Protein AF-A0A965UP75-F1 (afdb_monomer_lite)

Foldseek 3Di:
DAPQVVLCVVVVFDDWDAQDDPDDPDSHGFRTDDPLQEGEHADEQPVHCDLCVDPVSVVVVVVVVVVSVVLQHHYDYHHSVHDDNVSCVVSRVCVVVRHGPSNVVSVVVDDD

Secondary structure (DSSP, 8-state):
--HHHHHHHHTTPPP-EEEE---SSS---EEEEETTTEEEEEE--TTSSSTTTSHHHHHHHHHHHHHHHHTT-EEEEEEGGG--HHHHHHHHHHHHTTS-HHHHHHHHHS--

Structure (mmCIF, N/CA/C/O backbone):
data_AF-A0A965UP75-F1
#
_entry.id   AF-A0A965UP75-F1
#
loop_
_atom_site.group_PDB
_atom_site.id
_atom_site.type_symbol
_atom_site.label_atom_id
_atom_site.label_alt_id
_atom_site.label_comp_id
_atom_site.label_asym_id
_atom_site.label_entity_id
_atom_site.label_seq_id
_atom_site.pdbx_PDB_ins_code
_atom_site.Cartn_x
_atom_site.Cartn_y
_atom_site.Cartn_z
_atom_site.occupancy
_atom_site.B_iso_or_equiv
_atom_site.auth_seq_id
_atom_site.auth_comp_id
_atom_site.auth_asym_id
_atom_site.auth_atom_id
_atom_site.pdbx_PDB_model_num
ATOM 1 N N . MET A 1 1 ? -5.166 3.356 -19.219 1.00 74.44 1 MET A N 1
ATOM 2 C CA . MET A 1 1 ? -5.062 2.348 -18.145 1.00 74.44 1 MET A CA 1
ATOM 3 C C . MET A 1 1 ? -3.605 1.964 -17.971 1.00 74.44 1 MET A C 1
ATOM 5 O O . MET A 1 1 ? -2.952 1.618 -18.948 1.00 74.44 1 MET A O 1
ATOM 9 N N . SER A 1 2 ? -3.098 2.089 -16.752 1.00 92.75 2 SER A N 1
ATOM 10 C CA . SER A 1 2 ? -1.756 1.694 -16.323 1.00 92.75 2 SER A CA 1
ATOM 11 C C . SER A 1 2 ? -1.565 0.170 -16.357 1.00 92.75 2 SER A C 1
ATOM 13 O O . SER A 1 2 ? -2.532 -0.596 -16.350 1.00 92.75 2 SER A O 1
ATOM 15 N N . LYS A 1 3 ? -0.305 -0.291 -16.345 1.00 95.75 3 LYS A N 1
ATOM 16 C CA . LYS A 1 3 ? 0.028 -1.728 -16.265 1.00 95.75 3 LYS A CA 1
ATOM 17 C C . LYS A 1 3 ? -0.584 -2.394 -15.026 1.00 95.75 3 LYS A C 1
ATOM 19 O O . LYS A 1 3 ? -1.040 -3.531 -15.117 1.00 95.75 3 LYS A O 1
ATOM 24 N N . PHE A 1 4 ? -0.618 -1.678 -13.899 1.00 97.38 4 PHE A N 1
ATOM 25 C CA . PHE A 1 4 ? -1.269 -2.134 -12.671 1.00 97.38 4 PHE A CA 1
ATOM 26 C C . PHE A 1 4 ? -2.751 -2.420 -12.905 1.00 97.38 4 PHE A C 1
ATOM 28 O O . PHE A 1 4 ? -3.187 -3.545 -12.690 1.00 97.38 4 PHE A O 1
ATOM 35 N N . GLU A 1 5 ? -3.504 -1.447 -13.425 1.00 96.88 5 GLU A N 1
ATOM 36 C CA . GLU A 1 5 ? -4.945 -1.604 -13.650 1.00 96.88 5 GLU A CA 1
ATOM 37 C C . GLU A 1 5 ? -5.257 -2.754 -14.617 1.00 96.88 5 GLU A C 1
ATOM 39 O O . GLU A 1 5 ? -6.230 -3.481 -14.418 1.00 96.88 5 GLU A O 1
ATOM 44 N N . ILE A 1 6 ? -4.438 -2.937 -15.663 1.00 97.69 6 ILE A N 1
ATOM 45 C CA . ILE A 1 6 ? -4.610 -4.031 -16.633 1.00 97.69 6 ILE A CA 1
ATOM 46 C C . ILE A 1 6 ? -4.486 -5.384 -15.933 1.00 97.69 6 ILE A C 1
ATOM 48 O O . ILE A 1 6 ? -5.378 -6.223 -16.057 1.00 97.69 6 ILE A O 1
ATOM 52 N N . LEU A 1 7 ? -3.397 -5.595 -15.189 1.00 98.06 7 LEU A N 1
ATOM 53 C CA . LEU A 1 7 ? -3.150 -6.869 -14.515 1.00 98.06 7 LEU A CA 1
ATOM 54 C C . LEU A 1 7 ? -4.133 -7.106 -13.367 1.00 98.06 7 LEU A C 1
ATOM 56 O O . LEU A 1 7 ? -4.640 -8.216 -13.229 1.00 98.06 7 LEU A O 1
ATOM 60 N N . TRP A 1 8 ? -4.471 -6.066 -12.604 1.00 98.12 8 TRP A N 1
ATOM 61 C CA . TRP A 1 8 ? -5.462 -6.154 -11.535 1.00 98.12 8 TRP A CA 1
ATOM 62 C C . TRP A 1 8 ? -6.834 -6.573 -12.075 1.00 98.12 8 TRP A C 1
ATOM 64 O O . TRP A 1 8 ? -7.456 -7.494 -11.548 1.00 98.12 8 TRP A O 1
ATOM 74 N N . ARG A 1 9 ? -7.278 -5.983 -13.195 1.00 97.25 9 ARG A N 1
ATOM 75 C CA . ARG A 1 9 ? -8.518 -6.398 -13.872 1.00 97.25 9 ARG A CA 1
ATOM 76 C C . ARG A 1 9 ? -8.436 -7.811 -14.441 1.00 97.25 9 ARG A C 1
ATOM 78 O O . ARG A 1 9 ? -9.413 -8.546 -14.334 1.00 97.25 9 ARG A O 1
ATOM 85 N N . ALA A 1 10 ? -7.303 -8.206 -15.023 1.00 97.44 10 ALA A N 1
ATOM 86 C CA . ALA A 1 10 ? -7.112 -9.562 -15.544 1.00 97.44 10 ALA A CA 1
ATOM 87 C C . ALA A 1 10 ? -7.231 -10.625 -14.437 1.00 97.44 10 ALA A C 1
ATOM 89 O O . ALA A 1 10 ? -7.806 -11.687 -14.659 1.00 97.44 10 ALA A O 1
ATOM 90 N N . MET A 1 11 ? -6.766 -10.301 -13.228 1.00 97.25 11 MET A N 1
ATOM 91 C CA . MET A 1 11 ? -6.924 -11.131 -12.030 1.00 97.25 11 MET A CA 1
ATOM 92 C C . MET A 1 11 ? -8.335 -11.078 -11.423 1.00 97.25 11 MET A C 1
ATOM 94 O O . MET A 1 11 ? -8.583 -11.749 -10.427 1.00 97.25 11 MET A O 1
ATOM 98 N N . ARG A 1 12 ? -9.256 -10.280 -11.988 1.00 97.81 12 ARG A N 1
ATOM 99 C CA . ARG A 1 12 ? -10.561 -9.950 -11.386 1.00 97.81 12 ARG A CA 1
ATOM 100 C C . ARG A 1 12 ? -10.411 -9.429 -9.953 1.00 97.81 12 ARG A C 1
ATOM 102 O O . ARG A 1 12 ? -11.160 -9.809 -9.057 1.00 97.81 12 ARG A O 1
ATOM 109 N N . GLY A 1 13 ? -9.406 -8.579 -9.745 1.00 97.50 13 GLY A N 1
ATOM 110 C CA . GLY A 1 13 ? -9.114 -7.993 -8.448 1.00 97.50 13 GLY A CA 1
ATOM 111 C C . GLY A 1 13 ? -10.302 -7.197 -7.886 1.00 97.50 13 GLY A C 1
ATOM 112 O O . GLY A 1 13 ? -11.042 -6.588 -8.667 1.00 97.50 13 GLY A O 1
ATOM 113 N N . PRO A 1 14 ? -10.487 -7.176 -6.551 1.00 97.75 14 PRO A N 1
ATOM 114 C CA . PRO A 1 14 ? -11.509 -6.365 -5.888 1.00 97.75 14 PRO A CA 1
ATOM 115 C C . PRO A 1 14 ? -11.416 -4.877 -6.241 1.00 97.75 14 PRO A C 1
ATOM 117 O O . PRO A 1 14 ? -10.365 -4.391 -6.669 1.00 97.75 14 PRO A O 1
ATOM 120 N N . ALA A 1 15 ? -12.513 -4.145 -6.045 1.00 97.81 15 ALA A N 1
ATOM 121 C CA . ALA A 1 15 ? -12.567 -2.716 -6.331 1.00 97.81 15 ALA A CA 1
ATOM 122 C C . ALA A 1 15 ? -11.574 -1.939 -5.453 1.00 97.81 15 ALA A C 1
ATOM 124 O O . ALA A 1 15 ? -11.547 -2.102 -4.237 1.00 97.81 15 ALA A O 1
ATOM 125 N N . LEU A 1 16 ? -10.773 -1.076 -6.075 1.00 98.31 16 LEU A N 1
ATOM 126 C CA . LEU A 1 16 ? -9.833 -0.200 -5.382 1.00 98.31 16 LEU A CA 1
ATOM 127 C C . LEU A 1 16 ? -10.223 1.259 -5.617 1.00 98.31 16 LEU A C 1
ATOM 129 O O . LEU A 1 16 ? -10.553 1.646 -6.738 1.00 98.31 16 LEU A O 1
ATOM 133 N N . LEU A 1 17 ? -10.149 2.064 -4.563 1.00 98.12 17 LEU A N 1
ATOM 134 C CA . LEU A 1 17 ? -10.301 3.512 -4.596 1.00 98.12 17 LEU A CA 1
ATOM 135 C C . LEU A 1 17 ? -8.960 4.149 -5.000 1.00 98.12 17 LEU A C 1
ATOM 137 O O . LEU A 1 17 ? -7.986 3.992 -4.256 1.00 98.12 17 LEU A O 1
ATOM 141 N N . PRO A 1 18 ? -8.880 4.850 -6.145 1.00 97.56 18 PRO A N 1
ATOM 142 C CA . PRO A 1 18 ? -7.677 5.576 -6.532 1.00 97.56 18 PRO A CA 1
ATOM 143 C C . PRO A 1 18 ? -7.502 6.860 -5.714 1.00 97.56 18 PRO A C 1
ATOM 145 O O . PRO A 1 18 ? -8.485 7.457 -5.272 1.00 97.56 18 PRO A O 1
ATOM 148 N N . GLU A 1 19 ? -6.259 7.327 -5.573 1.00 96.69 19 GLU A N 1
ATOM 149 C CA . GLU A 1 19 ? -5.916 8.638 -4.985 1.00 96.69 19 GLU A CA 1
ATOM 150 C C . GLU A 1 19 ? -6.529 8.875 -3.584 1.00 96.69 19 GLU A C 1
ATOM 152 O O . GLU A 1 19 ? -6.893 9.999 -3.210 1.00 96.69 19 GLU A O 1
ATOM 157 N N . TYR A 1 20 ? -6.657 7.808 -2.791 1.00 97.19 20 TYR A N 1
ATOM 158 C CA . TYR A 1 20 ? -7.407 7.818 -1.537 1.00 97.19 20 TYR A CA 1
ATOM 159 C C . TYR A 1 20 ? -6.700 8.627 -0.444 1.00 97.19 20 TYR A C 1
ATOM 161 O O . TYR A 1 20 ? -5.534 8.394 -0.112 1.00 97.19 20 TYR A O 1
ATOM 169 N N . ARG A 1 21 ? -7.425 9.573 0.162 1.00 96.81 21 ARG A N 1
ATOM 170 C CA . ARG A 1 21 ? -6.932 10.398 1.269 1.00 96.81 21 ARG A CA 1
ATOM 171 C C . ARG A 1 21 ? -7.286 9.757 2.608 1.00 96.81 21 ARG A C 1
ATOM 173 O O . ARG A 1 21 ? -8.393 9.923 3.099 1.00 96.81 21 ARG A O 1
ATOM 180 N N . PHE A 1 22 ? -6.314 9.081 3.213 1.00 94.50 22 PHE A N 1
ATOM 181 C CA . PHE A 1 22 ? -6.517 8.323 4.455 1.00 94.50 22 PHE A CA 1
ATOM 182 C C . PHE A 1 22 ? -6.356 9.145 5.746 1.00 94.50 22 PHE A C 1
ATOM 184 O O . PHE A 1 22 ? -6.699 8.680 6.830 1.00 94.50 22 PHE A O 1
ATOM 191 N N . HIS A 1 23 ? -5.769 10.341 5.658 1.00 94.06 23 HIS A N 1
ATOM 192 C CA . HIS A 1 23 ? -5.428 11.146 6.828 1.00 94.06 23 HIS A CA 1
ATOM 193 C C . HIS A 1 23 ? -6.331 12.390 6.915 1.00 94.06 23 HIS A C 1
ATOM 195 O O . HIS A 1 23 ? -6.441 13.111 5.919 1.00 94.06 23 HIS A O 1
ATOM 201 N N . PRO A 1 24 ? -6.910 12.715 8.092 1.00 89.06 24 PRO A N 1
ATOM 202 C CA . PRO A 1 24 ? -7.878 13.810 8.232 1.00 89.06 24 PRO A CA 1
ATOM 203 C C . PRO A 1 24 ? -7.281 15.184 7.898 1.00 89.06 24 PRO A C 1
ATOM 205 O O . PRO A 1 24 ? -7.836 15.955 7.118 1.00 89.06 24 PRO A O 1
ATOM 208 N N . THR A 1 25 ? -6.100 15.490 8.442 1.00 92.25 25 THR A N 1
ATOM 209 C CA . THR A 1 25 ? -5.460 16.806 8.272 1.00 92.25 25 THR A CA 1
ATOM 210 C C . THR A 1 25 ? -4.434 16.838 7.136 1.00 92.25 25 THR A C 1
ATOM 212 O O . THR A 1 25 ? -4.438 17.751 6.307 1.00 92.25 25 THR A O 1
ATOM 215 N N . ARG A 1 26 ? -3.565 15.825 7.034 1.00 95.44 26 ARG A N 1
ATOM 216 C CA . ARG A 1 26 ? -2.554 15.723 5.971 1.00 95.44 26 ARG A CA 1
ATOM 217 C C . ARG A 1 26 ? -3.207 15.489 4.605 1.00 95.44 26 ARG A C 1
ATOM 219 O O . ARG A 1 26 ? -4.288 14.920 4.492 1.00 95.44 26 ARG A O 1
ATOM 226 N N . LYS A 1 27 ? -2.561 15.964 3.538 1.00 94.81 27 LYS A N 1
ATOM 227 C CA . LYS A 1 27 ? -3.040 15.850 2.143 1.00 94.81 27 LYS A CA 1
ATOM 228 C C . LYS A 1 27 ? -2.433 14.651 1.402 1.00 94.81 27 LYS A C 1
ATOM 230 O O . LYS A 1 27 ? -2.318 14.685 0.180 1.00 94.81 27 LYS A O 1
ATOM 235 N N . TRP A 1 28 ? -1.985 13.629 2.130 1.00 97.19 28 TRP A N 1
ATOM 236 C CA . TRP A 1 28 ? -1.434 12.430 1.508 1.00 97.19 28 TRP A CA 1
ATOM 237 C C . TRP A 1 28 ? -2.523 11.667 0.767 1.00 97.19 28 TRP A C 1
ATOM 239 O O . TRP A 1 28 ? -3.637 11.528 1.270 1.00 97.19 28 TRP A O 1
ATOM 249 N N . ARG A 1 29 ? -2.166 11.179 -0.415 1.00 96.75 29 ARG A N 1
ATOM 250 C CA . ARG A 1 29 ? -2.989 10.294 -1.227 1.00 96.75 29 ARG A CA 1
ATOM 251 C C . ARG A 1 29 ? -2.260 8.977 -1.391 1.00 96.75 29 ARG A C 1
ATOM 253 O O . ARG A 1 29 ? -1.024 8.975 -1.435 1.00 96.75 29 ARG A O 1
ATOM 260 N N . LEU A 1 30 ? -3.039 7.910 -1.407 1.00 97.81 30 LEU A N 1
ATOM 261 C CA . LEU A 1 30 ? -2.593 6.579 -1.761 1.00 97.81 30 LEU A CA 1
ATOM 262 C C . LEU A 1 30 ? -2.928 6.312 -3.214 1.00 97.81 30 LEU A C 1
ATOM 264 O O . LEU A 1 30 ? -4.036 6.655 -3.619 1.00 97.81 30 LEU A O 1
ATOM 268 N N . ASP A 1 31 ? -2.025 5.683 -3.964 1.00 97.81 31 ASP A N 1
ATOM 269 C CA . ASP A 1 31 ? -2.317 5.367 -5.368 1.00 97.81 31 ASP A CA 1
ATOM 270 C C . ASP A 1 31 ? -3.577 4.500 -5.460 1.00 97.81 31 ASP A C 1
ATOM 272 O O . ASP A 1 31 ? -4.469 4.797 -6.253 1.00 97.81 31 ASP A O 1
ATOM 276 N N . TRP A 1 32 ? -3.686 3.486 -4.588 1.00 98.50 32 TRP A N 1
ATOM 277 C CA . TRP A 1 32 ? -4.861 2.623 -4.481 1.00 98.50 32 TRP A CA 1
ATOM 278 C C . TRP A 1 32 ? -5.161 2.201 -3.042 1.00 98.50 32 TRP A C 1
ATOM 280 O O . TRP A 1 32 ? -4.256 1.898 -2.260 1.00 98.50 32 TRP A O 1
ATOM 290 N N . PHE A 1 33 ? -6.447 2.103 -2.709 1.00 98.62 33 PHE A N 1
ATOM 291 C CA . PHE A 1 33 ? -6.926 1.668 -1.398 1.00 98.62 33 PHE A CA 1
ATOM 292 C C . PHE A 1 33 ? -8.141 0.740 -1.508 1.00 98.62 33 PHE A C 1
ATOM 294 O O . PHE A 1 33 ? -9.061 1.000 -2.274 1.00 98.62 33 PHE A O 1
ATOM 301 N N . HIS A 1 34 ? -8.165 -0.324 -0.715 1.00 98.56 34 HIS A N 1
ATOM 302 C CA . HIS A 1 34 ? -9.319 -1.193 -0.518 1.00 98.56 34 HIS A CA 1
ATOM 303 C C . HIS A 1 34 ? -9.949 -0.912 0.850 1.00 98.56 34 HIS A C 1
ATOM 305 O O . HIS A 1 34 ? -9.233 -0.791 1.845 1.00 98.56 34 HIS A O 1
ATOM 311 N N . GLU A 1 35 ? -11.281 -0.901 0.925 1.00 97.38 35 GLU A N 1
ATOM 312 C CA . GLU A 1 35 ? -12.056 -0.605 2.145 1.00 97.38 35 GLU A CA 1
ATOM 313 C C . GLU A 1 35 ? -11.751 -1.526 3.338 1.00 97.38 35 GLU A C 1
ATOM 315 O O . GLU A 1 35 ? -11.994 -1.171 4.486 1.00 97.38 35 GLU A O 1
ATOM 320 N N . SER A 1 36 ? -11.139 -2.685 3.094 1.00 97.62 36 SER A N 1
ATOM 321 C CA . SER A 1 36 ? -10.651 -3.585 4.145 1.00 97.62 36 SER A CA 1
ATOM 322 C C . SER A 1 36 ? -9.377 -3.093 4.850 1.00 97.62 36 SER A C 1
ATOM 324 O O . SER A 1 36 ? -8.791 -3.851 5.623 1.00 97.62 36 SER A O 1
ATOM 326 N N . GLY A 1 37 ? -8.880 -1.890 4.550 1.00 98.12 37 GLY A N 1
ATOM 327 C CA . GLY A 1 37 ? -7.654 -1.345 5.140 1.00 98.12 37 GLY A CA 1
ATOM 328 C C . GLY A 1 37 ? -6.370 -1.837 4.474 1.00 98.12 37 GLY A C 1
ATOM 329 O O . GLY A 1 37 ? -5.353 -1.983 5.148 1.00 98.12 37 GLY A O 1
ATOM 330 N N . VAL A 1 38 ? -6.406 -2.130 3.172 1.00 98.75 38 VAL A N 1
ATOM 331 C CA . VAL A 1 38 ? -5.225 -2.518 2.379 1.00 98.75 38 VAL A CA 1
ATOM 332 C C . VAL A 1 38 ? -4.941 -1.419 1.365 1.00 98.75 38 VAL A C 1
ATOM 334 O O . VAL A 1 38 ? -5.847 -1.009 0.648 1.00 98.75 38 VAL A O 1
ATOM 337 N N . CYS A 1 39 ? -3.700 -0.949 1.271 1.00 98.50 39 CYS A N 1
ATOM 338 C CA . CYS A 1 39 ? -3.287 0.012 0.255 1.00 98.50 39 CYS A CA 1
ATOM 339 C C . CYS A 1 39 ? -2.134 -0.494 -0.607 1.00 98.50 39 CYS A C 1
ATOM 341 O O . CYS A 1 39 ? -1.345 -1.350 -0.197 1.00 98.50 39 CYS A O 1
ATOM 343 N N . VAL A 1 40 ? -2.051 0.062 -1.814 1.00 98.50 40 VAL A N 1
ATOM 344 C CA . VAL A 1 40 ? -0.977 -0.196 -2.770 1.00 98.50 40 VAL A CA 1
ATOM 345 C C . VAL A 1 40 ? -0.366 1.133 -3.191 1.00 98.50 40 VAL A C 1
ATOM 347 O O . VAL A 1 40 ? -1.075 2.001 -3.692 1.00 98.50 40 VAL A O 1
ATOM 350 N N . GLU A 1 41 ? 0.945 1.268 -3.010 1.00 97.88 41 GLU A N 1
ATOM 351 C CA . GLU A 1 41 ? 1.760 2.360 -3.554 1.00 97.88 41 GLU A CA 1
ATOM 352 C C . GLU A 1 41 ? 2.629 1.823 -4.689 1.00 97.88 41 GLU A C 1
ATOM 354 O O . GLU A 1 41 ? 3.354 0.836 -4.520 1.00 97.88 41 GLU A O 1
ATOM 359 N N . ILE A 1 42 ? 2.573 2.479 -5.843 1.00 96.81 42 ILE A N 1
ATOM 360 C CA . ILE A 1 42 ? 3.421 2.205 -6.993 1.00 96.81 42 ILE A CA 1
ATOM 361 C C . ILE A 1 42 ? 4.676 3.074 -6.889 1.00 96.81 42 ILE A C 1
ATOM 363 O O . ILE A 1 42 ? 4.694 4.264 -7.193 1.00 96.81 42 ILE A O 1
ATOM 367 N N . GLU A 1 43 ? 5.773 2.447 -6.489 1.00 94.00 43 GLU A N 1
ATOM 368 C CA . GLU A 1 43 ? 7.041 3.117 -6.225 1.00 94.00 43 GLU A CA 1
ATOM 369 C C . GLU A 1 43 ? 7.797 3.374 -7.534 1.00 94.00 43 GLU A C 1
ATOM 371 O O . GLU A 1 43 ? 8.361 2.467 -8.160 1.00 94.00 43 GLU A O 1
ATOM 376 N N . GLY A 1 44 ? 7.795 4.633 -7.967 1.00 90.25 44 GLY A N 1
ATOM 377 C CA . GLY A 1 44 ? 8.524 5.098 -9.141 1.00 90.25 44 GLY A CA 1
ATOM 378 C C . GLY A 1 44 ? 9.952 5.546 -8.819 1.00 90.25 44 GLY A C 1
ATOM 379 O O . GLY A 1 44 ? 10.243 6.071 -7.748 1.00 90.25 44 GLY A O 1
ATOM 380 N N . GLY A 1 45 ? 10.859 5.403 -9.789 1.00 83.69 45 GLY A N 1
ATOM 381 C CA . GLY A 1 45 ? 12.177 6.045 -9.725 1.00 83.69 45 GLY A CA 1
ATOM 382 C C . GLY A 1 45 ? 13.113 5.526 -8.628 1.00 83.69 45 GLY A C 1
ATOM 383 O O . GLY A 1 45 ? 14.010 6.261 -8.233 1.00 83.69 45 GLY A O 1
ATOM 384 N N . ILE A 1 46 ? 12.945 4.278 -8.174 1.00 83.00 46 ILE A N 1
ATOM 385 C CA . ILE A 1 46 ? 13.782 3.637 -7.137 1.00 83.00 46 ILE A CA 1
ATOM 386 C C . ILE A 1 46 ? 15.281 3.689 -7.487 1.00 83.00 46 ILE A C 1
ATOM 388 O O . ILE A 1 46 ? 16.119 3.899 -6.616 1.00 83.00 46 ILE A O 1
ATOM 392 N N . TRP A 1 47 ? 15.616 3.543 -8.773 1.00 81.75 47 TRP A N 1
ATOM 393 C CA . TRP A 1 47 ? 16.997 3.534 -9.280 1.00 81.75 47 TRP A CA 1
ATOM 394 C C . TRP A 1 47 ? 17.486 4.894 -9.791 1.00 81.75 47 TRP A C 1
ATOM 396 O O . TRP A 1 47 ? 18.619 5.020 -10.248 1.00 81.75 47 TRP A O 1
ATOM 406 N N . ILE A 1 48 ? 16.634 5.917 -9.753 1.00 79.81 48 ILE A N 1
ATOM 407 C CA . ILE A 1 48 ? 16.952 7.256 -10.250 1.00 79.81 48 ILE A CA 1
ATOM 408 C C . ILE A 1 48 ? 17.178 8.153 -9.040 1.00 79.81 48 ILE A C 1
ATOM 410 O O . ILE A 1 48 ? 16.461 8.052 -8.050 1.00 79.81 48 ILE A O 1
ATOM 414 N N . LYS A 1 49 ? 18.135 9.086 -9.122 1.00 74.69 49 LYS A N 1
ATOM 415 C CA . LYS A 1 49 ? 18.398 10.081 -8.068 1.00 74.69 49 LYS A CA 1
ATOM 416 C C . LYS A 1 49 ? 17.286 11.150 -7.988 1.00 74.69 49 LYS A C 1
ATOM 418 O O . LYS A 1 49 ? 17.507 12.339 -8.237 1.00 74.69 49 LYS A O 1
ATOM 423 N N . GLY A 1 50 ? 16.070 10.714 -7.678 1.00 78.62 50 GLY A N 1
ATOM 424 C CA . GLY A 1 50 ? 14.832 11.485 -7.657 1.00 78.62 50 GLY A CA 1
ATOM 425 C C . GLY A 1 50 ? 14.359 11.846 -6.250 1.00 78.62 50 GLY A C 1
ATOM 426 O O . GLY A 1 50 ? 15.112 11.795 -5.279 1.00 78.62 50 GLY A O 1
ATOM 427 N N . ARG A 1 51 ? 13.086 12.242 -6.138 1.00 81.81 51 ARG A N 1
ATOM 428 C CA . ARG A 1 51 ? 12.453 12.639 -4.869 1.00 81.81 51 ARG A CA 1
ATOM 429 C C . ARG A 1 51 ? 12.605 11.565 -3.786 1.00 81.81 51 ARG A C 1
ATOM 431 O O . ARG A 1 51 ? 13.059 11.902 -2.700 1.00 81.81 51 ARG A O 1
ATOM 438 N N . HIS A 1 52 ? 12.276 10.313 -4.103 1.00 75.00 52 HIS A N 1
ATOM 439 C CA . HIS A 1 52 ? 12.271 9.196 -3.149 1.00 75.00 52 HIS A CA 1
ATOM 440 C C . HIS A 1 52 ? 13.668 8.815 -2.640 1.00 75.00 52 HIS A C 1
ATOM 442 O O . HIS A 1 52 ? 13.812 8.332 -1.525 1.00 75.00 52 HIS A O 1
ATOM 448 N N . THR A 1 53 ? 14.722 9.086 -3.415 1.00 75.88 53 THR A N 1
ATOM 449 C CA . THR A 1 53 ? 16.111 8.794 -3.018 1.00 75.88 53 THR A CA 1
ATOM 450 C C . THR A 1 53 ? 16.821 9.997 -2.388 1.00 75.88 53 THR A C 1
ATOM 452 O O . THR A 1 53 ? 17.933 9.872 -1.882 1.00 75.88 53 THR A O 1
ATOM 455 N N . ARG A 1 54 ? 16.234 11.201 -2.452 1.00 84.12 54 ARG A N 1
ATOM 456 C CA . ARG A 1 54 ? 16.749 12.385 -1.747 1.00 84.12 54 ARG A CA 1
ATOM 457 C C . ARG A 1 54 ? 16.278 12.325 -0.298 1.00 84.12 54 ARG A C 1
ATOM 459 O O . ARG A 1 54 ? 15.093 12.120 -0.058 1.00 84.12 54 ARG A O 1
ATOM 466 N N . GLY A 1 55 ? 17.169 12.611 0.654 1.00 87.00 55 GLY A N 1
ATOM 467 C CA . GLY A 1 55 ? 16.878 12.484 2.091 1.00 87.00 55 GLY A CA 1
ATOM 468 C C . GLY A 1 55 ? 15.574 13.157 2.534 1.00 87.00 55 GLY A C 1
ATOM 469 O O . GLY A 1 55 ? 14.796 12.559 3.264 1.00 87.00 55 GLY A O 1
ATOM 470 N N . LYS A 1 56 ? 15.262 14.355 2.017 1.00 89.69 56 LYS A N 1
ATOM 471 C CA . LYS A 1 56 ? 14.000 15.050 2.333 1.00 89.69 56 LYS A CA 1
ATOM 472 C C . LYS A 1 56 ? 12.750 14.288 1.870 1.00 89.69 56 LYS A C 1
ATOM 474 O O . LYS A 1 56 ? 11.760 14.273 2.589 1.00 89.69 56 LYS A O 1
ATOM 479 N N . GLY A 1 57 ? 12.770 13.713 0.666 1.00 89.81 57 GLY A N 1
ATOM 480 C CA . GLY A 1 57 ? 11.628 12.954 0.152 1.00 89.81 57 GLY A CA 1
ATOM 481 C C . GLY A 1 57 ? 11.476 11.632 0.891 1.00 89.81 57 GLY A C 1
ATOM 482 O O . GLY A 1 57 ? 10.391 11.342 1.373 1.00 89.81 57 GLY A O 1
ATOM 483 N N . PHE A 1 58 ? 12.589 10.931 1.100 1.00 90.25 58 PHE A N 1
ATOM 484 C CA . PHE A 1 58 ? 1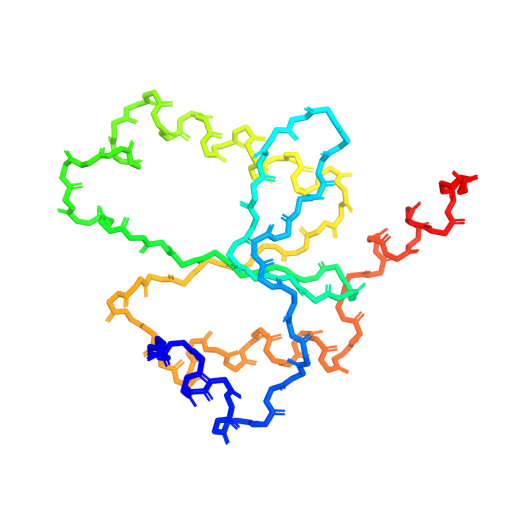2.628 9.698 1.879 1.00 90.25 58 PHE A CA 1
ATOM 485 C C . PHE A 1 58 ? 12.074 9.870 3.306 1.00 90.25 58 PHE A C 1
ATOM 487 O O . PHE A 1 58 ? 11.250 9.077 3.748 1.00 90.25 58 PHE A O 1
ATOM 494 N N . LEU A 1 59 ? 12.461 10.939 4.016 1.00 94.56 59 LEU A N 1
ATOM 495 C CA . LEU A 1 59 ? 11.924 11.242 5.351 1.00 94.56 59 LEU A CA 1
ATOM 496 C C . LEU A 1 59 ? 10.415 11.537 5.326 1.00 94.56 59 LEU A C 1
ATOM 498 O O . LEU A 1 59 ? 9.699 11.130 6.237 1.00 94.56 59 LEU A O 1
ATOM 502 N N . ALA A 1 60 ? 9.919 12.214 4.287 1.00 93.81 60 ALA A N 1
ATOM 503 C CA . ALA A 1 60 ? 8.487 12.464 4.128 1.00 93.81 60 ALA A CA 1
ATOM 504 C C . ALA A 1 60 ? 7.697 11.178 3.823 1.00 93.81 60 ALA A C 1
ATOM 506 O O . ALA A 1 60 ? 6.553 11.047 4.258 1.00 93.81 60 ALA A O 1
ATOM 507 N N . ASP A 1 61 ? 8.303 10.230 3.103 1.00 94.44 61 ASP A N 1
ATOM 508 C CA . ASP A 1 61 ? 7.706 8.917 2.854 1.00 94.44 61 ASP A CA 1
ATOM 509 C C . ASP A 1 61 ? 7.653 8.094 4.148 1.00 94.44 61 ASP A C 1
ATOM 511 O O . ASP A 1 61 ? 6.615 7.512 4.449 1.00 94.44 61 ASP A O 1
ATOM 515 N N . ILE A 1 62 ? 8.710 8.126 4.974 1.00 96.06 62 ILE A N 1
ATOM 516 C CA . ILE A 1 62 ? 8.698 7.519 6.319 1.00 96.06 62 ILE A CA 1
ATOM 517 C C . ILE A 1 62 ? 7.546 8.081 7.160 1.00 96.06 62 ILE A C 1
ATOM 519 O O . ILE A 1 62 ? 6.799 7.309 7.759 1.00 96.06 62 ILE A O 1
ATOM 523 N N . GLU A 1 63 ? 7.368 9.407 7.185 1.00 97.56 63 GLU A N 1
ATOM 524 C CA . GLU A 1 63 ? 6.273 10.052 7.925 1.00 97.56 63 GLU A CA 1
ATOM 525 C C . GLU A 1 63 ? 4.902 9.538 7.448 1.00 97.56 63 GLU A C 1
ATOM 527 O O . GLU A 1 63 ? 4.063 9.147 8.260 1.00 97.56 63 GLU A O 1
ATOM 532 N N . LYS A 1 64 ? 4.691 9.475 6.125 1.00 97.50 64 LYS A N 1
ATOM 533 C CA . LYS A 1 64 ? 3.455 8.952 5.520 1.00 97.50 64 LYS A CA 1
ATOM 534 C C . LYS A 1 64 ? 3.229 7.481 5.888 1.00 97.50 64 LYS A C 1
ATOM 536 O O . LYS A 1 64 ? 2.109 7.111 6.231 1.00 97.50 64 LYS A O 1
ATOM 541 N N . TYR A 1 65 ? 4.261 6.643 5.802 1.00 97.88 65 TYR A N 1
ATOM 542 C CA . TYR A 1 65 ? 4.145 5.197 6.016 1.00 97.88 65 TYR A CA 1
ATOM 543 C C . TYR A 1 65 ? 3.926 4.834 7.484 1.00 97.88 65 TYR A C 1
ATOM 545 O O . TYR A 1 65 ? 3.106 3.965 7.774 1.00 97.88 65 TYR A O 1
ATOM 553 N N . ASN A 1 66 ? 4.558 5.548 8.414 1.00 98.12 66 ASN A N 1
ATOM 554 C CA . ASN A 1 66 ? 4.270 5.380 9.838 1.00 98.12 66 ASN A CA 1
ATOM 555 C C . ASN A 1 66 ? 2.824 5.780 10.161 1.00 98.12 66 ASN A C 1
ATOM 557 O O . ASN A 1 66 ? 2.127 5.041 10.851 1.00 98.12 66 ASN A O 1
ATOM 561 N N . ALA A 1 67 ? 2.325 6.877 9.583 1.00 97.56 67 ALA A N 1
ATOM 562 C CA . ALA A 1 67 ? 0.938 7.298 9.779 1.00 97.56 67 ALA A CA 1
ATOM 563 C C . ALA A 1 67 ? -0.095 6.300 9.214 1.00 97.56 67 ALA A C 1
ATOM 565 O O . ALA A 1 67 ? -1.215 6.216 9.722 1.00 97.56 67 ALA A O 1
ATOM 566 N N . LEU A 1 68 ? 0.254 5.540 8.165 1.00 97.69 68 LEU A N 1
ATOM 567 C CA . LEU A 1 68 ? -0.565 4.413 7.695 1.00 97.69 68 LEU A CA 1
ATOM 568 C C . LEU A 1 68 ? -0.610 3.292 8.734 1.00 97.69 68 LEU A C 1
ATOM 570 O O . LEU A 1 68 ? -1.692 2.792 9.046 1.00 97.69 68 LEU A O 1
ATOM 574 N N . ALA A 1 69 ? 0.549 2.932 9.289 1.00 97.50 69 ALA A N 1
ATOM 575 C CA . ALA A 1 69 ? 0.662 1.881 10.292 1.00 97.50 69 ALA A CA 1
ATOM 576 C C . ALA A 1 69 ? -0.112 2.220 11.577 1.00 97.50 69 ALA A C 1
ATOM 578 O O . ALA A 1 69 ? -0.831 1.368 12.093 1.00 97.50 69 ALA A O 1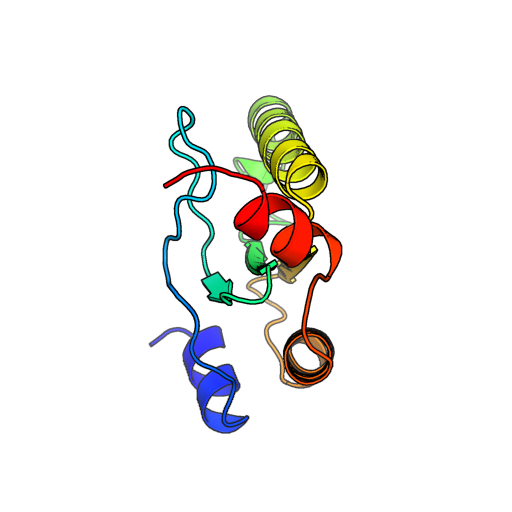
ATOM 579 N N . GLU A 1 70 ? -0.051 3.471 12.043 1.00 96.44 70 GLU A N 1
ATOM 580 C CA . GLU A 1 70 ? -0.834 3.962 13.192 1.00 96.44 70 GLU A CA 1
ATOM 581 C C . GLU A 1 70 ? -2.349 3.798 13.000 1.00 96.44 70 GLU A C 1
ATOM 583 O O . GLU A 1 70 ? -3.088 3.614 13.962 1.00 96.44 70 GLU A O 1
ATOM 588 N N . ARG A 1 71 ? -2.816 3.827 11.748 1.00 95.62 71 ARG A N 1
ATOM 589 C CA . ARG A 1 71 ? -4.225 3.631 11.373 1.00 95.62 71 ARG A CA 1
ATOM 590 C C . ARG A 1 71 ? -4.569 2.176 11.077 1.00 95.62 71 ARG A C 1
ATOM 592 O O . ARG A 1 71 ? -5.671 1.881 10.627 1.00 95.62 71 ARG A O 1
ATOM 599 N N . GLY A 1 72 ? -3.629 1.258 11.284 1.00 97.31 72 GLY A N 1
ATOM 600 C CA . GLY A 1 72 ? -3.799 -0.153 10.966 1.00 97.31 72 GLY A CA 1
ATOM 601 C C . GLY A 1 72 ? -3.902 -0.439 9.468 1.00 97.31 72 GLY A C 1
ATOM 602 O O . GLY A 1 72 ? -4.356 -1.519 9.107 1.00 97.31 72 GLY A O 1
ATOM 603 N N . ILE A 1 73 ? -3.513 0.479 8.581 1.00 98.31 73 ILE A N 1
ATOM 604 C CA . ILE A 1 73 ? -3.582 0.255 7.132 1.00 98.31 73 ILE A CA 1
ATOM 605 C C . ILE A 1 73 ? -2.380 -0.588 6.691 1.00 98.31 73 ILE A C 1
ATOM 607 O O . ILE A 1 73 ? -1.229 -0.250 6.967 1.00 98.31 73 ILE A O 1
ATOM 611 N N . LEU A 1 74 ? -2.643 -1.682 5.974 1.00 98.62 74 LEU A N 1
ATOM 612 C CA . LEU A 1 74 ? -1.613 -2.556 5.415 1.00 98.62 74 LEU A CA 1
ATOM 613 C C . LEU A 1 74 ? -1.081 -1.974 4.106 1.00 98.62 74 LEU A C 1
ATOM 615 O O . LEU A 1 74 ? -1.797 -1.936 3.108 1.00 98.62 74 LEU A O 1
ATOM 619 N N . LEU A 1 75 ? 0.185 -1.558 4.112 1.00 98.62 75 LEU A N 1
ATOM 620 C CA . LEU A 1 75 ? 0.864 -0.987 2.953 1.00 98.62 75 LEU A CA 1
ATOM 621 C C . LEU A 1 75 ? 1.601 -2.053 2.137 1.00 98.62 75 LEU A C 1
ATOM 623 O O . LEU A 1 75 ? 2.567 -2.652 2.609 1.00 98.62 75 LEU A O 1
ATOM 627 N N . PHE A 1 76 ? 1.212 -2.205 0.872 1.00 98.50 76 PHE A N 1
ATOM 628 C CA . PHE A 1 76 ? 1.988 -2.916 -0.139 1.00 98.50 76 PHE A CA 1
ATOM 629 C C . PHE A 1 76 ? 2.677 -1.921 -1.071 1.00 98.50 76 PHE A C 1
ATOM 631 O O . PHE A 1 76 ? 2.041 -1.046 -1.653 1.00 98.50 76 PHE A O 1
ATOM 638 N N . ARG A 1 77 ? 3.991 -2.070 -1.239 1.00 97.50 77 ARG A N 1
ATOM 639 C CA . ARG A 1 77 ? 4.809 -1.219 -2.111 1.00 97.50 77 ARG A CA 1
ATOM 640 C C . ARG A 1 77 ? 5.225 -2.022 -3.334 1.00 97.50 77 ARG A C 1
ATOM 642 O O . ARG A 1 77 ? 5.876 -3.058 -3.195 1.00 97.50 77 ARG A O 1
ATOM 649 N N . VAL A 1 78 ? 4.845 -1.564 -4.520 1.00 97.12 78 VAL A N 1
ATOM 650 C CA . VAL A 1 78 ? 5.102 -2.259 -5.786 1.00 97.12 78 VAL A CA 1
ATOM 651 C C . VAL A 1 78 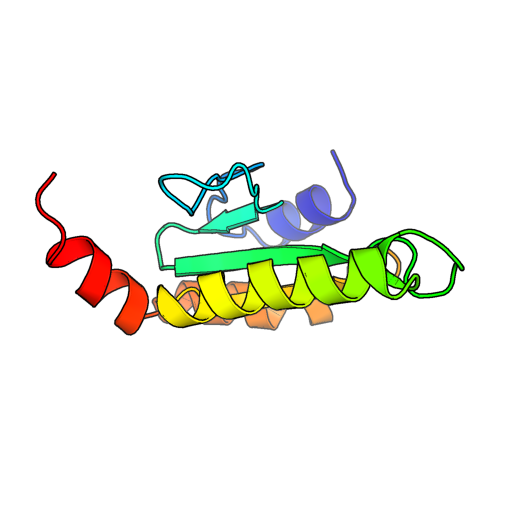? 6.013 -1.393 -6.652 1.00 97.12 78 VAL A C 1
ATOM 653 O O . VAL A 1 78 ? 5.598 -0.314 -7.064 1.00 97.12 78 VAL A O 1
ATOM 656 N N . PRO A 1 79 ? 7.236 -1.839 -6.983 1.00 94.81 79 PRO A N 1
ATOM 657 C CA . PRO A 1 79 ? 8.089 -1.115 -7.917 1.00 94.81 79 PRO A CA 1
ATOM 658 C C . PRO A 1 79 ? 7.405 -0.950 -9.277 1.00 94.81 79 PRO A C 1
ATOM 660 O O . PRO A 1 79 ? 6.947 -1.932 -9.868 1.00 94.81 79 PRO A O 1
ATOM 663 N N . ALA A 1 80 ? 7.371 0.273 -9.809 1.00 93.88 80 ALA A N 1
ATOM 664 C CA . ALA A 1 80 ? 6.702 0.573 -11.078 1.00 93.88 80 ALA A CA 1
ATOM 665 C C . ALA A 1 80 ? 7.232 -0.272 -12.257 1.00 93.88 80 ALA A C 1
ATOM 667 O O . ALA A 1 80 ? 6.485 -0.627 -13.170 1.00 93.88 80 ALA A O 1
ATOM 668 N N . ASN A 1 81 ? 8.518 -0.633 -12.224 1.00 92.56 81 ASN A N 1
ATOM 669 C CA . ASN A 1 81 ? 9.188 -1.466 -13.223 1.00 92.56 81 ASN A CA 1
ATOM 670 C C . ASN A 1 81 ? 8.960 -2.981 -13.032 1.00 92.56 81 ASN A C 1
ATOM 672 O O . ASN A 1 81 ? 9.248 -3.745 -13.949 1.00 92.56 81 ASN A O 1
ATOM 676 N N . GLU A 1 82 ? 8.411 -3.424 -11.897 1.00 94.00 82 GLU A N 1
ATOM 677 C CA . GLU A 1 82 ? 8.229 -4.848 -11.558 1.00 94.00 82 GLU A CA 1
ATOM 678 C C . GLU A 1 82 ? 6.761 -5.245 -11.326 1.00 94.00 82 GLU A C 1
ATOM 680 O O . GLU A 1 82 ? 6.467 -6.259 -10.692 1.00 94.00 82 GLU A O 1
ATOM 685 N N . ILE A 1 83 ? 5.805 -4.490 -11.872 1.00 96.94 83 ILE A N 1
ATOM 686 C CA . ILE A 1 83 ? 4.383 -4.850 -11.788 1.00 96.94 83 ILE A CA 1
ATOM 687 C C . ILE A 1 83 ? 4.142 -6.147 -12.584 1.00 96.94 83 ILE A C 1
ATOM 689 O O . ILE A 1 83 ? 4.250 -6.162 -13.816 1.00 96.94 83 ILE A O 1
ATOM 693 N N . THR A 1 84 ? 3.825 -7.229 -11.871 1.00 97.75 84 THR A N 1
ATOM 694 C CA . THR A 1 84 ? 3.598 -8.596 -12.376 1.00 97.75 84 THR A CA 1
ATOM 695 C C . THR A 1 84 ? 2.509 -9.282 -11.549 1.00 97.75 84 THR A C 1
ATOM 697 O O . THR A 1 84 ? 2.286 -8.898 -10.403 1.00 97.75 84 THR A O 1
ATOM 700 N N . ILE A 1 85 ? 1.855 -10.321 -12.082 1.00 97.00 85 ILE A N 1
ATOM 701 C CA . ILE A 1 85 ? 0.822 -11.074 -11.340 1.00 97.00 85 ILE A CA 1
ATOM 702 C C . ILE A 1 85 ? 1.390 -11.638 -10.032 1.00 97.00 85 ILE A C 1
ATOM 704 O O . ILE A 1 85 ? 0.749 -11.541 -8.993 1.00 97.00 85 ILE A O 1
ATOM 708 N N . GLN A 1 86 ? 2.622 -12.148 -10.054 1.00 97.38 86 GLN A N 1
ATOM 709 C CA . GLN A 1 86 ? 3.30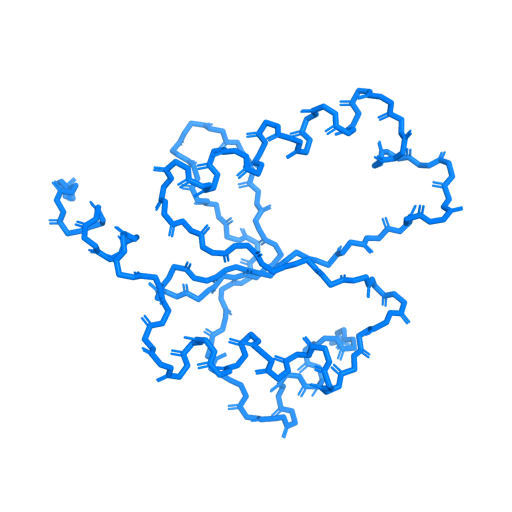2 -12.702 -8.883 1.00 97.38 86 GLN A CA 1
ATOM 710 C C . GLN A 1 86 ? 3.472 -11.663 -7.767 1.00 97.38 86 GLN A C 1
ATOM 712 O O . GLN A 1 86 ? 3.322 -11.989 -6.594 1.00 97.38 86 GLN A O 1
ATOM 717 N N . ARG A 1 87 ? 3.750 -10.400 -8.119 1.00 97.06 87 ARG A N 1
ATOM 718 C CA . ARG A 1 87 ? 3.840 -9.291 -7.155 1.00 97.06 87 ARG A CA 1
ATOM 719 C C . ARG A 1 87 ? 2.468 -8.822 -6.662 1.00 97.06 87 ARG A C 1
ATOM 721 O O . ARG A 1 87 ? 2.377 -8.341 -5.538 1.00 97.06 87 ARG A O 1
ATOM 728 N N . LEU A 1 88 ? 1.422 -8.943 -7.481 1.00 98.38 88 LEU A N 1
ATOM 729 C CA . LEU A 1 88 ? 0.063 -8.513 -7.128 1.00 98.38 88 LEU A CA 1
ATOM 730 C C . LEU A 1 88 ? -0.725 -9.572 -6.342 1.00 98.38 88 LEU A C 1
ATOM 732 O O . LEU A 1 88 ? -1.597 -9.212 -5.553 1.00 98.38 88 LEU A O 1
ATOM 736 N N . ALA A 1 89 ? -0.414 -10.859 -6.511 1.00 98.19 89 ALA A N 1
ATOM 737 C CA . ALA A 1 89 ? -1.125 -11.965 -5.867 1.00 98.19 89 ALA A CA 1
ATOM 738 C C . ALA A 1 89 ? -1.179 -11.863 -4.328 1.00 98.19 89 ALA A C 1
ATOM 740 O O . ALA A 1 89 ? -2.274 -11.980 -3.783 1.00 98.19 89 ALA A O 1
ATOM 741 N N . PRO A 1 90 ? -0.092 -11.520 -3.604 1.00 98.50 90 PRO A N 1
ATOM 742 C CA . PRO A 1 90 ? -0.167 -11.361 -2.150 1.00 98.50 90 PRO A CA 1
ATOM 743 C C . PRO A 1 90 ? -1.127 -10.253 -1.695 1.00 98.50 90 PRO A C 1
ATOM 745 O O . PRO A 1 90 ? -1.733 -10.362 -0.628 1.00 98.50 90 PRO A O 1
ATOM 748 N N . ILE A 1 91 ? -1.276 -9.192 -2.497 1.00 98.56 91 ILE A N 1
ATOM 749 C CA . ILE A 1 91 ? -2.199 -8.080 -2.226 1.00 98.56 91 ILE A CA 1
ATOM 750 C C . ILE A 1 91 ? -3.635 -8.580 -2.369 1.00 98.56 91 ILE A C 1
ATOM 752 O O . ILE A 1 91 ? -4.453 -8.394 -1.468 1.00 98.56 91 ILE A O 1
ATOM 756 N N . TYR A 1 92 ? -3.915 -9.262 -3.482 1.00 98.56 92 TYR A N 1
ATOM 757 C CA . TYR A 1 92 ? -5.204 -9.892 -3.751 1.00 98.56 92 TYR A CA 1
ATOM 758 C C . TYR A 1 92 ? -5.591 -10.861 -2.627 1.00 98.56 92 TYR A C 1
ATOM 760 O O . TYR A 1 92 ? -6.653 -10.707 -2.028 1.00 98.56 92 TYR A O 1
ATOM 768 N N . ASP A 1 93 ? -4.706 -11.793 -2.271 1.00 98.50 93 ASP A N 1
ATOM 769 C CA . ASP A 1 93 ? -4.970 -12.796 -1.236 1.00 98.50 93 ASP A CA 1
ATOM 770 C C . ASP A 1 93 ? -5.201 -12.160 0.137 1.00 98.50 93 ASP A C 1
ATOM 772 O O . ASP A 1 93 ? -6.035 -12.620 0.917 1.00 98.50 93 ASP A O 1
ATOM 776 N N . THR A 1 94 ? -4.475 -11.084 0.448 1.00 98.69 94 THR A N 1
ATOM 777 C CA . THR A 1 94 ? -4.663 -10.345 1.701 1.00 98.69 94 THR A CA 1
ATOM 778 C C . THR A 1 94 ? -6.040 -9.695 1.757 1.00 98.69 94 THR A C 1
ATOM 780 O O . THR A 1 94 ? -6.698 -9.782 2.791 1.00 98.69 94 THR A O 1
ATOM 783 N N . ILE A 1 95 ? -6.513 -9.108 0.654 1.00 98.50 95 ILE A N 1
ATOM 784 C CA . ILE A 1 95 ? -7.875 -8.569 0.575 1.00 98.50 95 ILE A CA 1
ATOM 785 C C . ILE A 1 95 ? -8.912 -9.695 0.719 1.00 98.50 95 ILE A C 1
ATOM 787 O O . ILE A 1 95 ? -9.834 -9.564 1.520 1.00 98.50 95 ILE A O 1
ATOM 791 N N . GLN A 1 96 ? -8.739 -10.820 0.017 1.00 97.94 96 GLN A N 1
ATOM 792 C CA . GLN A 1 96 ? -9.671 -11.959 0.071 1.00 97.94 96 GLN A CA 1
ATOM 793 C C . GLN A 1 96 ? -9.787 -12.582 1.469 1.00 97.94 96 GLN A C 1
ATOM 795 O O . GLN A 1 96 ? -10.859 -13.037 1.858 1.00 97.94 96 GLN A O 1
ATOM 800 N N . ARG A 1 97 ? -8.706 -12.571 2.260 1.00 97.19 97 ARG A N 1
ATOM 801 C CA . ARG A 1 97 ? -8.719 -13.023 3.664 1.00 97.19 97 ARG A CA 1
ATOM 802 C C . ARG A 1 97 ? -9.291 -11.991 4.645 1.00 97.19 97 ARG A C 1
ATOM 804 O O . ARG A 1 97 ? -9.262 -12.227 5.849 1.00 97.19 97 ARG A O 1
ATOM 811 N N . GLY A 1 98 ? -9.799 -10.863 4.151 1.00 96.75 98 GLY A N 1
ATOM 812 C CA . GLY A 1 98 ? -10.453 -9.833 4.955 1.00 96.75 98 GLY A CA 1
ATOM 813 C C . GLY A 1 98 ? -9.584 -8.621 5.284 1.00 96.75 98 GLY A C 1
ATOM 814 O O . GLY A 1 98 ? -10.037 -7.762 6.028 1.00 96.75 98 GLY A O 1
ATOM 815 N N . GLY A 1 99 ? -8.371 -8.491 4.742 1.00 98.00 99 GLY A N 1
ATOM 816 C CA . GLY A 1 99 ? -7.532 -7.304 4.928 1.00 98.00 99 GLY A CA 1
ATOM 817 C C . GLY A 1 99 ? -7.071 -7.078 6.372 1.00 98.00 99 GLY A C 1
ATOM 818 O O . GLY A 1 99 ? -6.588 -7.994 7.033 1.00 98.00 99 GLY A O 1
ATOM 819 N N . SER A 1 100 ? -7.165 -5.834 6.846 1.00 98.25 100 SER A N 1
ATOM 820 C CA . SER A 1 100 ? -6.703 -5.431 8.174 1.00 98.25 100 SER A CA 1
ATOM 821 C C . SER A 1 100 ? -7.833 -5.393 9.197 1.00 98.25 100 SER A C 1
ATOM 823 O O . SER A 1 100 ? -8.6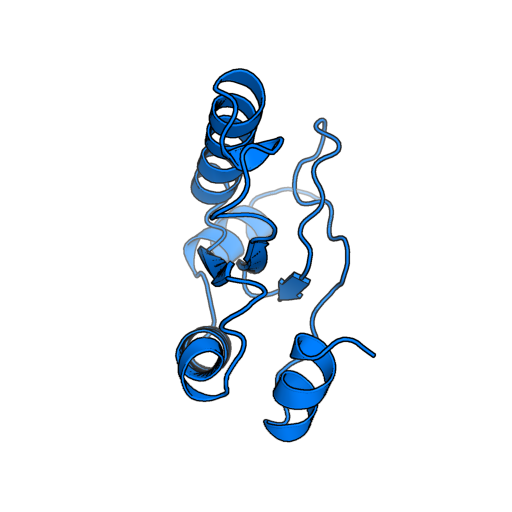98 -4.515 9.162 1.00 98.25 100 SER A O 1
ATOM 825 N N . LEU A 1 101 ? -7.777 -6.302 10.171 1.00 96.88 101 LEU A N 1
ATOM 826 C CA . LEU A 1 101 ? -8.698 -6.303 11.311 1.00 96.88 101 LEU A CA 1
ATOM 827 C C . LEU A 1 101 ? -8.503 -5.077 12.211 1.00 96.88 101 LEU A C 1
ATOM 829 O O . LEU A 1 101 ? -9.479 -4.534 12.724 1.00 96.88 101 LEU A O 1
ATOM 833 N N . THR A 1 102 ? -7.261 -4.613 12.377 1.00 97.00 102 THR A N 1
ATOM 834 C CA . THR A 1 102 ? -6.957 -3.416 13.173 1.00 97.00 102 THR A CA 1
ATOM 835 C C . THR A 1 102 ? -7.593 -2.177 12.557 1.00 97.00 102 THR A C 1
ATOM 837 O O . THR A 1 102 ? -8.266 -1.437 13.269 1.00 97.00 102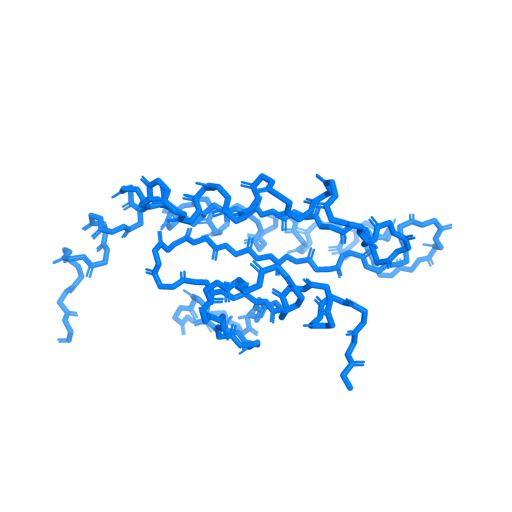 THR A O 1
ATOM 840 N N . TYR A 1 103 ? -7.449 -1.982 11.240 1.00 96.75 103 TYR A N 1
ATOM 841 C CA . TYR A 1 103 ? -8.108 -0.875 10.539 1.00 96.75 103 TYR A CA 1
ATOM 842 C C . TYR A 1 103 ? -9.623 -0.932 10.730 1.00 96.75 103 TYR A C 1
ATOM 844 O O . TYR A 1 103 ? -10.234 0.049 11.135 1.00 96.75 103 TYR A O 1
ATOM 852 N N . GLN A 1 104 ? -10.228 -2.101 10.503 1.00 95.25 104 GLN A N 1
ATOM 853 C CA . GLN A 1 104 ? -11.674 -2.276 10.648 1.00 95.25 104 GLN A CA 1
ATOM 854 C C . GLN A 1 104 ? -12.167 -1.996 12.065 1.00 95.25 104 GLN A C 1
ATOM 856 O O . GLN A 1 104 ? -13.268 -1.478 12.229 1.00 95.25 104 GLN A O 1
ATOM 861 N N . LYS A 1 105 ? -11.383 -2.351 13.087 1.00 95.31 105 LYS A N 1
ATOM 862 C CA . LYS A 1 105 ? -11.712 -2.051 14.479 1.00 95.31 105 LYS A CA 1
ATOM 863 C C . LYS A 1 105 ? -11.676 -0.543 14.735 1.00 95.31 105 LYS A C 1
ATOM 865 O O . LYS A 1 105 ? -12.669 -0.001 15.202 1.00 95.31 105 LYS A O 1
ATOM 870 N N . LEU A 1 106 ? -10.584 0.127 14.364 1.00 91.44 106 LEU A N 1
ATOM 871 C CA . LEU A 1 106 ? -10.425 1.573 14.555 1.00 91.44 106 LEU A CA 1
ATOM 872 C C . LEU A 1 106 ? -11.515 2.372 13.821 1.00 91.44 106 LEU A C 1
ATOM 874 O O . LEU A 1 106 ? -12.122 3.260 14.407 1.00 91.44 106 LEU A O 1
ATOM 878 N N . ASN A 1 107 ? -11.847 1.996 12.584 1.00 86.06 107 ASN A N 1
ATOM 879 C CA . ASN A 1 107 ? -12.889 2.669 11.798 1.00 86.06 107 ASN A CA 1
ATOM 880 C C . ASN A 1 107 ? -14.319 2.450 12.322 1.00 86.06 107 ASN A C 1
ATOM 882 O O . ASN A 1 107 ? -15.219 3.194 11.948 1.00 86.06 107 ASN A O 1
ATOM 886 N N . LYS A 1 108 ? -14.562 1.411 13.132 1.00 78.12 108 LYS A N 1
ATOM 887 C CA . LYS A 1 108 ? -15.858 1.201 13.804 1.00 78.12 108 LYS A CA 1
ATOM 888 C C . LYS A 1 108 ? -15.981 2.007 15.097 1.00 78.12 108 LYS A C 1
ATOM 890 O O . LYS A 1 108 ? -17.095 2.225 15.561 1.00 78.12 108 LYS A O 1
ATOM 895 N N . GLU A 1 109 ? -14.852 2.380 15.693 1.00 70.69 109 GLU A N 1
ATOM 896 C CA . GLU A 1 109 ? -14.775 3.105 16.964 1.00 70.69 109 GLU A CA 1
ATOM 897 C C . GLU A 1 109 ? -14.737 4.632 16.767 1.00 70.69 109 GLU A C 1
ATOM 899 O O . GLU A 1 109 ? -15.054 5.367 17.702 1.00 70.69 109 GLU A O 1
ATOM 904 N N . GLU A 1 110 ? -14.407 5.126 15.568 1.00 62.97 110 GLU A N 1
ATOM 905 C CA . GLU A 1 110 ? -14.527 6.548 15.225 1.00 62.97 110 GLU A CA 1
ATOM 906 C C . GLU A 1 110 ? -16.011 6.925 14.994 1.00 62.97 110 GLU A C 1
ATOM 908 O O . GLU A 1 110 ? -16.652 6.362 14.101 1.00 62.97 110 GLU A O 1
ATOM 913 N N . PRO A 1 111 ? -16.592 7.863 15.775 1.00 50.75 111 PRO A N 1
ATOM 914 C CA . PRO A 1 111 ? -17.926 8.383 15.490 1.00 50.75 111 PRO A CA 1
ATOM 915 C C . PRO A 1 111 ? -17.913 9.115 14.140 1.00 50.75 111 PRO A C 1
ATOM 917 O O . PRO A 1 111 ? -17.028 9.942 13.907 1.00 50.75 111 PRO A O 1
ATOM 920 N N . GLN A 1 112 ? -18.884 8.807 13.273 1.00 50.66 112 GLN A N 1
ATOM 921 C CA . GLN A 1 112 ? -19.136 9.558 12.034 1.00 50.66 112 GLN A CA 1
ATOM 922 C C . GLN A 1 112 ? -19.556 11.002 12.313 1.00 50.66 112 GLN A C 1
ATOM 924 O O . GLN A 1 112 ? -20.331 11.216 13.275 1.00 50.66 112 GLN A O 1
#

Radius of gyration: 14.49 Å; chains: 1; bounding box: 38×30×35 Å

pLDDT: mean 93.19, std 9.04, range [50.66, 98.75]

Sequence (112 aa):
MSKFEILWRAMRGPALLPEYRFHPTRKWRLDWFHESGVCVEIEGGIWIKGRHTRGKGFLADIEKYNALAERGILLFRVPANEITIQRLAPIYDTIQRGGSLTYQKLNKEEPQ